Protein AF-A0A257NH77-F1 (afdb_monomer_lite)

Foldseek 3Di:
DDWDADPVPRDIDDDDDQPPDCPPCPRCVVVVVVVCVVCVVVDDPDDDDDDDDDDDPVLLVVCVVVVVVSVVVVVVVVVVVCQVQCCDPVHNVDGDDDDDDDDDDPPPPPD

Radius of gyration: 23.88 Å; chains: 1; bounding box: 48×30×67 Å

Structure (mmCIF, N/CA/C/O backbone):
data_AF-A0A257NH77-F1
#
_entry.id   AF-A0A257NH77-F1
#
loop_
_atom_site.group_PDB
_atom_site.id
_atom_site.type_symbol
_atom_site.label_atom_id
_atom_site.label_alt_id
_atom_site.label_comp_id
_atom_site.label_asym_id
_atom_site.label_entity_id
_atom_site.label_seq_id
_atom_site.pdbx_PDB_ins_code
_atom_site.Cartn_x
_atom_site.Cartn_y
_atom_site.Cartn_z
_atom_site.occupancy
_atom_site.B_iso_or_equiv
_atom_site.auth_seq_id
_atom_site.auth_comp_id
_atom_site.auth_asym_id
_atom_site.auth_atom_id
_atom_site.pdbx_PDB_model_num
ATOM 1 N N . GLY A 1 1 ? 28.601 1.741 -26.968 1.00 80.25 1 GLY A N 1
ATOM 2 C CA . GLY A 1 1 ? 27.685 1.918 -28.104 1.00 80.25 1 GLY A CA 1
ATOM 3 C C . GLY A 1 1 ? 28.322 1.284 -29.313 1.00 80.25 1 GLY A C 1
ATOM 4 O O . GLY A 1 1 ? 29.478 0.891 -29.224 1.00 80.25 1 GLY A O 1
ATOM 5 N N . HIS A 1 2 ? 27.589 1.183 -30.404 1.00 88.00 2 HIS A N 1
ATOM 6 C CA . HIS A 1 2 ? 28.061 0.749 -31.707 1.00 88.00 2 HIS A CA 1
ATOM 7 C C . HIS A 1 2 ? 27.474 1.686 -32.764 1.00 88.00 2 HIS A C 1
ATOM 9 O O . HIS A 1 2 ? 26.418 2.282 -32.548 1.00 88.00 2 HIS A O 1
ATOM 15 N N . VAL A 1 3 ? 28.187 1.843 -33.872 1.00 91.69 3 VAL A N 1
ATOM 16 C CA . VAL A 1 3 ? 27.694 2.554 -35.052 1.00 91.69 3 VAL A CA 1
ATOM 17 C C . VAL A 1 3 ? 27.298 1.486 -36.061 1.00 91.69 3 VAL A C 1
ATOM 19 O O . VAL A 1 3 ? 28.092 0.590 -36.349 1.00 91.69 3 VAL A O 1
ATOM 22 N N . LEU A 1 4 ? 26.053 1.535 -36.518 1.00 90.38 4 LEU A N 1
ATOM 23 C CA . LEU A 1 4 ? 25.541 0.710 -37.601 1.00 90.38 4 LEU A CA 1
ATOM 24 C C . LEU A 1 4 ? 25.673 1.523 -38.886 1.00 90.38 4 LEU A C 1
ATOM 26 O O . LEU A 1 4 ? 25.149 2.628 -38.946 1.00 90.38 4 LEU A O 1
ATOM 30 N N . HIS A 1 5 ? 26.360 0.982 -39.887 1.00 94.12 5 HIS A N 1
ATOM 31 C CA . HIS A 1 5 ? 26.504 1.612 -41.198 1.00 94.12 5 HIS A CA 1
ATOM 32 C C . HIS A 1 5 ? 25.743 0.795 -42.244 1.00 94.12 5 HIS A C 1
ATOM 34 O O . HIS A 1 5 ? 25.946 -0.420 -42.344 1.00 94.12 5 HIS A O 1
ATOM 40 N N . CYS A 1 6 ? 24.881 1.442 -43.028 1.00 93.38 6 CYS A N 1
ATOM 41 C CA . CYS A 1 6 ? 24.200 0.809 -44.152 1.00 93.38 6 CYS A CA 1
ATOM 42 C C . CYS A 1 6 ? 24.984 1.038 -45.457 1.00 93.38 6 CYS A C 1
ATOM 44 O O . CYS A 1 6 ? 24.973 2.156 -45.971 1.00 93.38 6 CYS A O 1
ATOM 46 N N . PRO A 1 7 ? 25.576 -0.000 -46.075 1.00 93.06 7 PRO A N 1
ATOM 47 C CA . PRO A 1 7 ? 26.378 0.169 -47.289 1.00 93.06 7 PRO A CA 1
ATOM 48 C C . PRO A 1 7 ? 25.547 0.487 -48.544 1.00 93.06 7 PRO A C 1
ATOM 50 O O . PRO A 1 7 ? 26.109 0.847 -49.570 1.00 93.06 7 PRO A O 1
ATOM 53 N N . ALA A 1 8 ? 24.218 0.331 -48.496 1.00 94.94 8 ALA A N 1
ATOM 54 C CA . ALA A 1 8 ? 23.335 0.578 -49.638 1.00 94.94 8 ALA A CA 1
ATOM 55 C C . ALA A 1 8 ? 22.840 2.033 -49.732 1.00 94.94 8 ALA A C 1
ATOM 57 O O . ALA A 1 8 ? 22.483 2.482 -50.817 1.00 94.94 8 ALA A O 1
ATOM 58 N N . CYS A 1 9 ? 22.779 2.755 -48.609 1.00 95.31 9 CYS A N 1
ATOM 59 C CA . CYS A 1 9 ? 22.302 4.143 -48.563 1.00 95.31 9 CYS A CA 1
ATOM 60 C C . CYS A 1 9 ? 23.209 5.088 -47.761 1.00 95.31 9 CYS A C 1
ATOM 62 O O . CYS A 1 9 ? 22.816 6.224 -47.512 1.00 95.31 9 CYS A O 1
ATOM 64 N N . GLU A 1 10 ? 24.385 4.615 -47.338 1.00 94.44 10 GLU A N 1
ATOM 65 C CA . GLU A 1 10 ? 25.402 5.356 -46.573 1.00 94.44 10 GLU A CA 1
ATOM 66 C C . GLU A 1 10 ? 24.905 5.947 -45.241 1.00 94.44 10 GLU A C 1
ATOM 68 O O . GLU A 1 10 ? 25.517 6.845 -44.668 1.00 94.44 10 GLU A O 1
ATOM 73 N N . HIS A 1 11 ? 23.788 5.441 -44.717 1.00 94.69 11 HIS A N 1
ATOM 74 C CA . HIS A 1 11 ? 23.228 5.911 -43.456 1.00 94.69 11 HIS A CA 1
ATOM 75 C C . HIS A 1 11 ? 23.972 5.320 -42.252 1.00 94.69 11 HIS A C 1
ATOM 77 O O . HIS A 1 11 ? 24.102 4.097 -42.149 1.00 94.69 11 HIS A O 1
ATOM 83 N N . ASP A 1 12 ? 24.366 6.188 -41.316 1.00 94.81 12 ASP A N 1
ATOM 84 C CA . ASP A 1 12 ? 24.953 5.820 -40.027 1.00 94.81 12 ASP A CA 1
ATOM 85 C C . ASP A 1 12 ? 23.944 5.986 -38.881 1.00 94.81 12 ASP A C 1
ATOM 87 O O . ASP A 1 12 ? 23.423 7.078 -38.640 1.00 94.81 12 ASP A O 1
ATOM 91 N N . GLU A 1 13 ? 23.725 4.920 -38.110 1.00 90.56 13 GLU A N 1
ATOM 92 C CA . GLU A 1 13 ? 22.905 4.933 -36.898 1.00 90.56 13 GLU A CA 1
ATOM 93 C C . GLU A 1 13 ? 23.762 4.655 -35.653 1.00 90.56 13 GLU A C 1
ATOM 95 O O . GLU A 1 13 ? 24.452 3.639 -35.544 1.00 90.56 13 GLU A O 1
ATOM 100 N N . VAL A 1 14 ? 23.693 5.544 -34.657 1.00 87.94 14 VAL A N 1
ATOM 101 C CA . VAL A 1 14 ? 24.412 5.375 -33.385 1.00 87.94 14 VAL A CA 1
ATOM 102 C C . VAL A 1 14 ? 23.535 4.652 -32.360 1.00 87.94 14 VAL A C 1
ATOM 104 O O . VAL A 1 14 ? 22.640 5.227 -31.730 1.00 87.94 14 VAL A O 1
ATOM 107 N N . ALA A 1 15 ? 23.855 3.389 -32.096 1.00 80.50 15 ALA A N 1
ATOM 108 C CA . ALA A 1 15 ? 23.195 2.576 -31.088 1.00 80.50 15 ALA A CA 1
ATOM 109 C C . ALA A 1 15 ? 23.990 2.569 -29.770 1.00 80.50 15 ALA A C 1
ATOM 111 O O . ALA A 1 15 ? 25.170 2.238 -29.686 1.00 80.50 15 ALA A O 1
ATOM 112 N N . TYR A 1 16 ? 23.338 2.930 -28.669 1.00 80.06 16 TYR A N 1
ATOM 113 C CA . TYR A 1 16 ? 23.978 2.988 -27.349 1.00 80.06 16 TYR A CA 1
ATOM 114 C C . TYR A 1 16 ? 23.756 1.671 -26.598 1.00 80.06 16 TYR A C 1
ATOM 116 O O . TYR A 1 16 ? 22.692 1.069 -26.714 1.00 80.06 16 TYR A O 1
ATOM 124 N N . ASN A 1 17 ? 24.737 1.237 -25.801 1.00 82.50 17 ASN A N 1
ATOM 125 C CA . ASN A 1 17 ? 24.612 0.006 -25.011 1.00 82.50 17 ASN A CA 1
ATOM 126 C C . ASN A 1 17 ? 23.534 0.185 -23.931 1.00 82.50 17 ASN A C 1
ATOM 128 O O . ASN A 1 17 ? 23.408 1.267 -23.352 1.00 82.50 17 ASN A O 1
ATOM 132 N N . SER A 1 18 ? 22.787 -0.877 -23.619 1.00 80.38 18 SER A N 1
ATOM 133 C CA . SER A 1 18 ? 21.782 -0.838 -22.552 1.00 80.38 18 SER A CA 1
ATOM 134 C C . SER A 1 18 ? 22.431 -0.510 -21.201 1.00 80.38 18 SER A C 1
ATOM 136 O O . SER A 1 18 ? 23.349 -1.213 -20.779 1.00 80.38 18 SER A O 1
ATOM 138 N N . CYS A 1 19 ? 21.933 0.500 -20.484 1.00 83.50 19 CYS A N 1
ATOM 139 C CA . CYS A 1 19 ? 22.517 0.932 -19.207 1.00 83.50 19 CYS A CA 1
ATOM 140 C C . CYS A 1 19 ? 21.927 0.235 -17.967 1.00 83.50 19 CYS A C 1
ATOM 142 O O . CYS A 1 19 ? 22.353 0.523 -16.853 1.00 83.50 19 CYS A O 1
ATOM 144 N N . ARG A 1 20 ? 20.916 -0.636 -18.136 1.00 75.31 20 ARG A N 1
ATOM 145 C CA . ARG A 1 20 ? 20.157 -1.322 -17.059 1.00 75.31 20 ARG A CA 1
ATOM 146 C C . ARG A 1 20 ? 19.587 -0.401 -15.965 1.00 75.31 20 ARG A C 1
ATOM 148 O O . ARG A 1 20 ? 19.103 -0.879 -14.945 1.00 75.31 20 ARG A O 1
ATOM 155 N N . ASN A 1 21 ? 19.593 0.912 -16.179 1.00 80.44 21 ASN A N 1
ATOM 156 C CA . ASN A 1 21 ? 18.992 1.873 -15.270 1.00 80.44 21 ASN A CA 1
ATOM 157 C C . ASN A 1 21 ? 17.484 1.953 -15.544 1.00 80.44 21 ASN A C 1
ATOM 159 O O . ASN A 1 21 ? 17.070 2.294 -16.653 1.00 80.44 21 ASN A O 1
ATOM 163 N N . ARG A 1 22 ? 16.670 1.664 -14.521 1.00 76.88 22 ARG A N 1
ATOM 164 C CA . ARG A 1 22 ? 15.199 1.704 -14.595 1.00 76.88 22 ARG A CA 1
ATOM 165 C C . ARG A 1 22 ? 14.636 3.086 -14.933 1.00 76.88 22 ARG A C 1
ATOM 167 O O . ARG A 1 22 ? 13.547 3.172 -15.477 1.00 76.88 22 ARG A O 1
ATOM 174 N N . HIS A 1 23 ? 15.382 4.149 -14.637 1.00 79.56 23 HIS A N 1
ATOM 175 C CA . HIS A 1 23 ? 14.982 5.524 -14.942 1.00 79.56 23 HIS A CA 1
ATOM 176 C C . HIS A 1 23 ? 15.504 5.999 -16.302 1.00 79.56 23 HIS A C 1
ATOM 178 O O . HIS A 1 23 ? 15.316 7.158 -16.654 1.00 79.56 23 HIS A O 1
ATOM 184 N N . CYS A 1 24 ? 16.206 5.151 -17.063 1.00 83.38 24 CYS A N 1
ATOM 185 C CA . CYS A 1 24 ? 16.721 5.562 -18.360 1.00 83.38 24 CYS A CA 1
ATOM 186 C C . CYS A 1 24 ? 15.562 5.750 -19.352 1.00 83.38 24 CYS A C 1
ATOM 188 O O . CYS A 1 24 ? 14.911 4.759 -19.709 1.00 83.38 24 CYS A O 1
ATOM 190 N N . PRO A 1 25 ? 15.366 6.969 -19.889 1.00 77.62 25 PRO A N 1
ATOM 191 C CA . PRO A 1 25 ? 14.285 7.262 -20.827 1.00 77.62 25 PRO A CA 1
ATOM 192 C C . PRO A 1 25 ? 14.480 6.592 -22.199 1.00 77.62 25 PRO A C 1
ATOM 194 O O . PRO A 1 25 ? 13.610 6.676 -23.054 1.00 77.62 25 PRO A O 1
ATOM 197 N N . LYS A 1 26 ? 15.614 5.915 -22.426 1.00 77.69 26 LYS A N 1
ATOM 198 C CA . LYS A 1 26 ? 15.906 5.175 -23.659 1.00 77.69 26 LYS A CA 1
ATOM 199 C C . LYS A 1 26 ? 15.726 3.664 -23.500 1.00 77.69 26 LYS A C 1
ATOM 201 O O . LYS A 1 26 ? 15.024 3.040 -24.284 1.00 77.69 26 LYS A O 1
ATOM 206 N N . CYS A 1 27 ? 16.373 3.066 -22.495 1.00 82.44 27 CYS A N 1
ATOM 207 C CA . CYS A 1 27 ? 16.484 1.605 -22.403 1.00 82.44 27 CYS A CA 1
ATOM 208 C C . CYS A 1 27 ? 15.199 0.919 -21.925 1.00 82.44 27 CYS A C 1
ATOM 210 O O . CYS A 1 27 ? 14.940 -0.208 -22.327 1.00 82.44 27 CYS A O 1
ATOM 212 N N . GLN A 1 28 ? 14.426 1.565 -21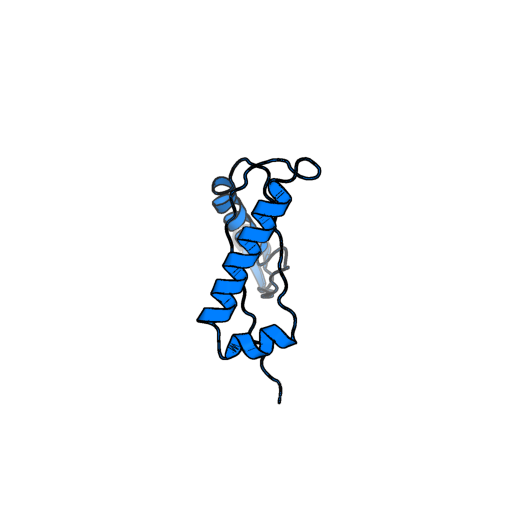.047 1.00 81.19 28 GLN A N 1
ATOM 213 C CA . GLN A 1 28 ? 13.235 0.960 -20.435 1.00 81.19 28 GLN A CA 1
ATOM 214 C C . GLN A 1 28 ? 11.954 1.759 -20.679 1.00 81.19 28 GLN A C 1
ATOM 216 O O . GLN A 1 28 ? 10.870 1.272 -20.378 1.00 81.19 28 GLN A O 1
ATOM 221 N N . ALA A 1 29 ? 12.040 2.954 -21.269 1.00 84.44 29 ALA A N 1
ATOM 222 C CA . ALA A 1 29 ? 10.866 3.801 -21.461 1.00 84.44 29 ALA A CA 1
ATOM 223 C C . ALA A 1 29 ? 9.825 3.191 -22.400 1.00 84.44 29 ALA A C 1
ATOM 225 O O . ALA A 1 29 ? 8.638 3.261 -22.107 1.00 84.44 29 ALA A O 1
ATOM 226 N N . SER A 1 30 ? 10.243 2.559 -23.504 1.00 85.69 30 SER A N 1
ATOM 227 C CA . SER A 1 30 ? 9.285 1.948 -24.434 1.00 85.69 30 SER A CA 1
ATOM 228 C C . SER A 1 30 ? 8.574 0.746 -23.808 1.00 85.69 30 SER A C 1
ATOM 230 O O . SER A 1 30 ? 7.373 0.580 -23.995 1.00 85.69 30 SER A O 1
ATOM 232 N N . ALA A 1 31 ? 9.288 -0.061 -23.016 1.00 85.81 31 ALA A N 1
ATOM 233 C CA . ALA A 1 31 ? 8.704 -1.164 -22.260 1.00 85.81 31 ALA A CA 1
ATOM 234 C C . ALA A 1 31 ? 7.749 -0.659 -21.167 1.00 85.81 31 ALA A C 1
ATOM 236 O O . ALA A 1 31 ? 6.635 -1.165 -21.060 1.00 85.81 31 ALA A O 1
ATOM 237 N N . ALA A 1 32 ? 8.146 0.375 -20.419 1.00 87.00 32 ALA A N 1
ATOM 238 C CA . ALA A 1 32 ? 7.303 1.015 -19.413 1.00 87.00 32 ALA A CA 1
ATOM 239 C C . ALA A 1 32 ? 6.035 1.625 -20.029 1.00 87.00 32 ALA A C 1
ATOM 241 O O . ALA A 1 32 ? 4.950 1.441 -19.489 1.00 87.00 32 ALA A O 1
ATOM 242 N N . LYS A 1 33 ? 6.153 2.286 -21.188 1.00 88.50 33 LYS A N 1
ATOM 243 C CA . LYS A 1 33 ? 5.016 2.864 -21.913 1.00 88.50 33 LYS A CA 1
ATOM 244 C C . LYS A 1 33 ? 4.039 1.789 -22.389 1.00 88.50 33 LYS A C 1
ATOM 246 O O . LYS A 1 33 ? 2.857 1.898 -22.093 1.00 88.50 33 LYS A O 1
ATOM 251 N N . ARG A 1 34 ? 4.530 0.717 -23.027 1.00 90.25 34 ARG A N 1
ATOM 252 C CA . ARG A 1 34 ? 3.680 -0.421 -23.434 1.00 90.25 34 ARG A CA 1
ATOM 253 C C . ARG A 1 34 ? 2.975 -1.065 -22.242 1.00 90.25 34 ARG A C 1
ATOM 255 O O . ARG A 1 34 ? 1.813 -1.442 -22.344 1.00 90.25 34 ARG A O 1
ATOM 262 N N . TRP A 1 35 ? 3.675 -1.201 -21.115 1.00 89.69 35 TRP A N 1
ATOM 263 C CA . TRP A 1 35 ? 3.077 -1.727 -19.892 1.00 89.69 35 TRP A CA 1
ATOM 264 C C . TRP A 1 35 ? 1.977 -0.803 -19.361 1.00 89.69 35 TRP A C 1
ATOM 266 O O . TRP A 1 35 ? 0.897 -1.289 -19.042 1.00 89.69 35 TRP A O 1
ATOM 276 N N . LEU A 1 36 ? 2.222 0.511 -19.318 1.00 90.00 36 LEU A N 1
ATOM 277 C CA . LEU A 1 36 ? 1.236 1.496 -18.875 1.00 90.00 36 LEU A CA 1
ATOM 278 C C . LEU A 1 36 ? -0.014 1.471 -19.761 1.00 90.00 36 LEU A C 1
ATOM 280 O O . LEU A 1 36 ? -1.112 1.344 -19.234 1.00 90.00 36 LEU A O 1
ATOM 284 N N . GLU A 1 37 ? 0.151 1.522 -21.085 1.00 91.94 37 GLU A N 1
ATOM 285 C CA . GLU A 1 37 ? -0.957 1.469 -22.052 1.00 91.94 37 GLU A CA 1
ATOM 286 C C . GLU A 1 37 ? -1.802 0.200 -21.871 1.00 91.94 37 GLU A C 1
ATOM 288 O O . GLU A 1 37 ? -3.027 0.271 -21.813 1.00 91.94 37 GLU A O 1
ATOM 293 N N . ALA A 1 38 ? -1.155 -0.957 -21.694 1.00 91.12 38 ALA A N 1
ATOM 294 C CA . ALA A 1 38 ? -1.851 -2.225 -21.494 1.00 91.12 38 ALA A CA 1
ATOM 295 C C . ALA A 1 38 ? -2.623 -2.300 -20.166 1.00 91.12 38 ALA A C 1
ATOM 297 O O . ALA A 1 38 ? -3.577 -3.067 -20.076 1.00 91.12 38 ALA A O 1
ATOM 298 N N . ARG A 1 39 ? -2.199 -1.557 -19.136 1.00 89.88 39 ARG A N 1
ATOM 299 C CA . ARG A 1 39 ? -2.828 -1.537 -17.802 1.00 89.88 39 ARG A CA 1
ATOM 300 C C . ARG A 1 39 ? -3.803 -0.379 -17.619 1.00 89.88 39 ARG A C 1
ATOM 302 O O . ARG A 1 39 ? -4.597 -0.409 -16.688 1.00 89.88 39 ARG A O 1
ATOM 309 N N . GLN A 1 40 ? -3.771 0.627 -18.489 1.00 86.62 40 GLN A N 1
ATOM 310 C CA . GLN A 1 40 ? -4.638 1.798 -18.384 1.00 86.62 40 GLN A CA 1
ATOM 311 C C . GLN A 1 40 ? -6.120 1.426 -18.511 1.00 86.62 40 GLN A C 1
ATOM 313 O O . GLN A 1 40 ? -6.952 2.027 -17.84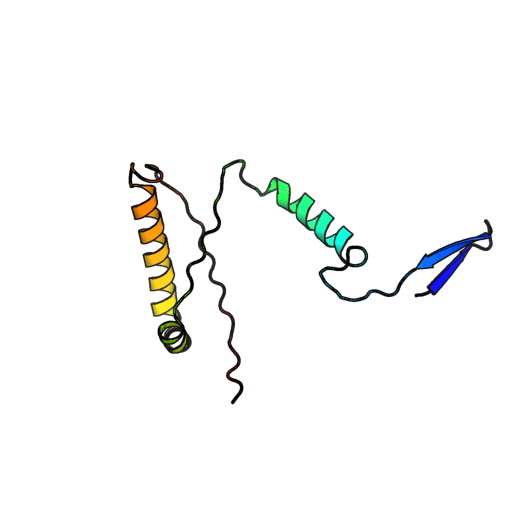1 1.00 86.62 40 GLN A O 1
ATOM 318 N N . ALA A 1 41 ? -6.436 0.399 -19.307 1.00 83.56 41 ALA A N 1
ATOM 319 C CA . ALA A 1 41 ? -7.788 -0.147 -19.425 1.00 83.56 41 ALA A CA 1
ATOM 320 C C . ALA A 1 41 ? -8.267 -0.894 -18.165 1.00 83.56 41 ALA A C 1
ATOM 322 O O . ALA A 1 41 ? -9.470 -1.050 -17.980 1.00 83.56 41 ALA A O 1
ATOM 323 N N . ASP A 1 42 ? -7.348 -1.327 -17.295 1.00 84.62 42 ASP A N 1
ATOM 324 C CA . ASP A 1 42 ? -7.678 -2.015 -16.040 1.00 84.62 42 ASP A CA 1
ATOM 325 C C . ASP A 1 42 ? -7.980 -1.021 -14.901 1.00 84.62 42 ASP A C 1
ATOM 327 O O . ASP A 1 42 ? -8.375 -1.423 -13.805 1.00 84.62 42 ASP A O 1
ATOM 331 N N . LEU A 1 43 ? -7.781 0.284 -15.133 1.00 82.25 43 LEU A N 1
ATOM 332 C CA . LEU A 1 43 ? -8.099 1.323 -14.160 1.00 82.25 43 LEU A CA 1
ATOM 333 C C . LEU A 1 43 ? -9.609 1.560 -14.130 1.00 82.25 43 LEU A C 1
ATOM 335 O O . LEU A 1 43 ? -10.234 1.870 -15.143 1.00 82.25 43 LEU A O 1
ATOM 339 N N . LEU A 1 44 ? -10.195 1.455 -12.939 1.00 82.31 44 LEU A N 1
ATOM 340 C CA . LEU A 1 44 ? -11.594 1.808 -12.732 1.00 82.31 44 LEU A CA 1
ATOM 341 C C . LEU A 1 44 ? -11.781 3.321 -12.953 1.00 82.31 44 LEU A C 1
ATOM 343 O O . LEU A 1 44 ? -10.953 4.098 -12.472 1.00 82.31 44 LEU A O 1
ATOM 347 N N . PRO A 1 45 ? -12.862 3.765 -13.627 1.00 84.06 45 PRO A N 1
ATOM 348 C CA . PRO A 1 45 ? -13.142 5.180 -13.881 1.00 84.06 45 PRO A CA 1
ATOM 349 C C . PRO A 1 45 ? -13.715 5.866 -12.629 1.00 84.06 45 PRO A C 1
ATOM 351 O O . PRO A 1 45 ? -14.775 6.487 -12.665 1.00 84.06 45 PRO A O 1
ATOM 354 N N . VAL A 1 46 ? -13.036 5.700 -11.498 1.00 83.62 46 VAL A N 1
ATOM 355 C CA . VAL A 1 46 ? -13.401 6.254 -10.195 1.00 83.62 46 VAL A CA 1
ATOM 356 C C . VAL A 1 46 ? -12.172 6.890 -9.567 1.00 83.62 46 VAL A C 1
ATOM 358 O O . VAL A 1 46 ? -11.042 6.457 -9.804 1.00 83.62 46 VAL A O 1
ATOM 361 N N . GLU A 1 47 ? -12.385 7.907 -8.739 1.00 82.50 47 GLU A N 1
ATOM 362 C CA . GLU A 1 47 ? -11.312 8.434 -7.904 1.00 82.50 47 GLU A CA 1
ATOM 363 C C . GLU A 1 47 ? -10.873 7.351 -6.916 1.00 82.50 47 GLU A C 1
ATOM 365 O O . GLU A 1 47 ? -11.686 6.781 -6.186 1.00 82.50 47 GLU A O 1
ATOM 370 N N . TYR A 1 48 ? -9.578 7.041 -6.906 1.00 86.88 48 TYR A N 1
ATOM 371 C CA . TYR A 1 48 ? -8.994 6.106 -5.957 1.00 86.88 48 TYR A CA 1
ATOM 372 C C . TYR A 1 48 ? -7.817 6.762 -5.245 1.00 86.88 48 TYR A C 1
ATOM 374 O O . TYR A 1 48 ? -7.035 7.511 -5.830 1.00 86.88 48 TYR A O 1
ATOM 382 N N . TYR A 1 49 ? -7.676 6.440 -3.964 1.00 88.69 49 TYR A N 1
ATOM 383 C CA . TYR A 1 49 ? -6.604 6.941 -3.119 1.00 88.69 49 TYR A CA 1
ATOM 384 C C . TYR A 1 49 ? -5.734 5.778 -2.662 1.00 88.69 49 TYR A C 1
ATOM 386 O O . TYR A 1 49 ? -6.237 4.720 -2.284 1.00 88.69 49 TYR A O 1
ATOM 394 N N . HIS A 1 50 ? -4.418 5.977 -2.677 1.00 91.44 50 HIS A N 1
ATOM 395 C CA . HIS A 1 50 ? -3.476 5.012 -2.127 1.00 91.44 50 HIS A CA 1
ATOM 396 C C . HIS A 1 50 ? -3.050 5.454 -0.727 1.00 91.44 50 HIS A C 1
ATOM 398 O O . HIS A 1 50 ? -2.335 6.443 -0.567 1.00 91.44 50 HIS A O 1
ATOM 404 N N . VAL A 1 51 ? -3.503 4.715 0.283 1.00 93.75 51 VAL A N 1
ATOM 405 C CA . VAL A 1 51 ? -3.187 4.969 1.692 1.00 93.75 51 VAL A CA 1
ATOM 406 C C . VAL A 1 51 ? -2.161 3.948 2.166 1.00 93.75 51 VAL A C 1
ATOM 408 O O . VAL A 1 51 ? -2.342 2.747 1.979 1.00 93.75 51 VAL A O 1
ATOM 411 N N . VAL A 1 52 ? -1.084 4.424 2.795 1.00 95.12 52 VAL A N 1
ATOM 412 C CA . VAL A 1 52 ? 0.010 3.572 3.274 1.00 95.12 52 VAL A CA 1
ATOM 413 C C . VAL A 1 52 ? 0.017 3.539 4.798 1.00 95.12 52 VAL A C 1
ATOM 415 O O . VAL A 1 52 ? 0.310 4.540 5.450 1.00 95.12 52 VAL A O 1
ATOM 418 N N . PHE A 1 53 ? -0.240 2.361 5.366 1.00 93.88 53 PHE A N 1
ATOM 419 C CA . PHE A 1 53 ? -0.050 2.096 6.790 1.00 93.88 53 PHE A CA 1
ATOM 420 C C . PHE A 1 53 ? 1.351 1.531 7.023 1.00 93.88 53 PHE A C 1
ATOM 422 O O . PHE A 1 53 ? 1.687 0.448 6.544 1.00 93.88 53 PHE A O 1
ATOM 429 N N . THR A 1 54 ? 2.177 2.266 7.769 1.00 91.50 54 THR A N 1
ATOM 430 C CA . THR A 1 54 ? 3.525 1.810 8.129 1.00 91.5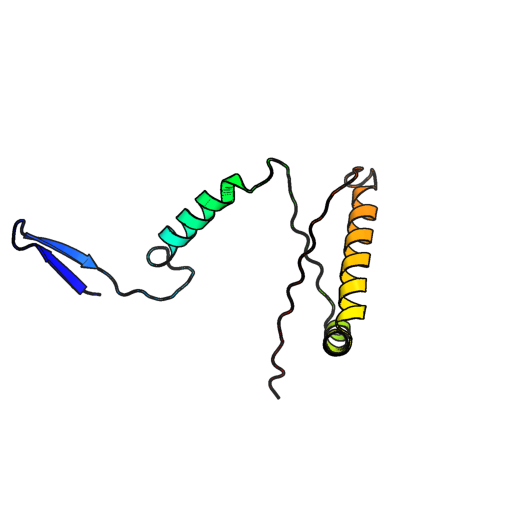0 54 THR A CA 1
ATOM 431 C C . THR A 1 54 ? 3.502 1.185 9.512 1.00 91.50 54 THR A C 1
ATOM 433 O O . THR A 1 54 ? 3.166 1.845 10.493 1.00 91.50 54 THR A O 1
ATOM 436 N N . LEU A 1 55 ? 3.898 -0.084 9.600 1.00 90.44 55 LEU A N 1
ATOM 437 C CA . LEU A 1 55 ? 4.025 -0.767 10.880 1.00 90.44 55 LEU A CA 1
ATOM 438 C C . LEU A 1 55 ? 5.260 -0.237 11.637 1.00 90.44 55 LEU A C 1
ATOM 440 O O . LEU A 1 55 ? 6.366 -0.291 11.089 1.00 90.44 55 LEU A O 1
ATOM 444 N N . PRO A 1 56 ? 5.121 0.238 12.888 1.00 90.44 56 PRO A N 1
ATOM 445 C CA . PRO A 1 56 ? 6.256 0.686 13.689 1.00 90.44 56 PRO A CA 1
ATOM 446 C C . PRO A 1 56 ? 7.323 -0.402 13.854 1.00 90.44 56 PRO A C 1
ATOM 448 O O . PRO A 1 56 ? 7.007 -1.587 13.988 1.00 90.44 56 PRO A O 1
ATOM 451 N N . ALA A 1 57 ? 8.597 -0.000 13.912 1.00 89.56 57 ALA A N 1
ATOM 452 C CA . ALA A 1 57 ? 9.731 -0.928 13.976 1.00 89.56 57 ALA A CA 1
ATOM 453 C C . ALA A 1 57 ? 9.642 -1.986 15.103 1.00 89.56 57 ALA A C 1
ATOM 455 O O . ALA A 1 57 ? 9.916 -3.154 14.813 1.00 89.56 57 ALA A O 1
ATOM 456 N N . PRO A 1 58 ? 9.205 -1.661 16.341 1.00 89.88 58 PRO A N 1
ATOM 457 C CA . PRO A 1 58 ? 9.056 -2.666 17.398 1.00 89.88 58 PRO A CA 1
ATOM 458 C C . PRO A 1 58 ? 8.039 -3.763 17.053 1.00 89.88 58 PRO A C 1
ATOM 460 O O . PRO A 1 58 ? 8.273 -4.938 17.328 1.00 89.88 58 PRO A O 1
ATOM 463 N N . ILE A 1 59 ? 6.936 -3.396 16.392 1.00 89.75 59 ILE A N 1
ATOM 464 C CA . ILE A 1 59 ? 5.888 -4.341 15.987 1.00 89.75 59 ILE A CA 1
ATOM 465 C C . ILE A 1 59 ? 6.343 -5.142 14.757 1.00 89.75 59 ILE A C 1
ATOM 467 O O . ILE A 1 59 ? 6.106 -6.344 14.652 1.00 89.75 59 ILE A O 1
ATOM 471 N N . SER A 1 60 ? 7.086 -4.512 13.845 1.00 88.06 60 SER A N 1
ATOM 472 C CA . SER A 1 60 ? 7.691 -5.199 12.698 1.00 88.06 60 SER A CA 1
ATOM 473 C C . SER A 1 60 ? 8.669 -6.305 13.126 1.00 88.06 60 SER A C 1
ATOM 475 O O . SER A 1 60 ? 8.683 -7.388 12.538 1.00 88.06 60 SER A O 1
ATOM 477 N N . ALA A 1 61 ? 9.427 -6.089 14.208 1.00 86.62 61 ALA A N 1
ATOM 478 C CA . ALA A 1 61 ? 10.347 -7.091 14.743 1.00 86.62 61 ALA A CA 1
ATOM 479 C C . ALA A 1 61 ? 9.630 -8.370 15.222 1.00 86.62 61 ALA A C 1
ATOM 481 O O . ALA A 1 61 ? 10.118 -9.471 14.961 1.00 86.62 61 ALA A O 1
ATOM 482 N N . ILE A 1 62 ? 8.461 -8.243 15.863 1.00 90.38 62 ILE A N 1
ATOM 483 C CA . ILE A 1 62 ? 7.651 -9.393 16.314 1.00 90.38 62 ILE A CA 1
ATOM 484 C C . ILE A 1 62 ? 6.808 -10.012 15.190 1.00 90.38 62 ILE A C 1
ATOM 486 O O . ILE A 1 62 ? 6.482 -11.201 15.243 1.00 90.38 62 ILE A O 1
ATOM 490 N N . ALA A 1 63 ? 6.496 -9.244 14.141 1.00 89.38 63 ALA A N 1
ATOM 491 C CA . ALA A 1 63 ? 5.770 -9.736 12.974 1.00 89.38 63 ALA A CA 1
ATOM 492 C C . ALA A 1 63 ? 6.533 -10.851 12.252 1.00 89.38 63 ALA A C 1
ATOM 494 O O . ALA A 1 63 ? 5.917 -11.745 11.682 1.00 89.38 63 ALA A O 1
ATOM 495 N N . TYR A 1 64 ? 7.870 -10.840 12.297 1.00 82.81 64 TYR A N 1
ATOM 496 C CA . TYR A 1 64 ? 8.681 -11.847 11.613 1.00 82.81 64 TYR A CA 1
ATOM 497 C C . TYR A 1 64 ? 8.449 -13.270 12.141 1.00 82.81 64 TYR A C 1
ATOM 499 O O . TYR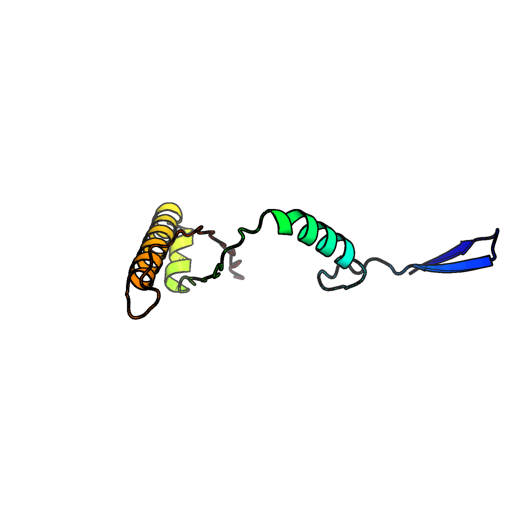 A 1 64 ? 8.460 -14.221 11.356 1.00 82.81 64 TYR A O 1
ATOM 507 N N . THR A 1 65 ? 8.223 -13.415 13.446 1.00 89.62 65 THR A N 1
ATOM 508 C CA . THR A 1 65 ? 7.962 -14.708 14.092 1.00 89.62 65 THR A CA 1
ATOM 509 C C . THR A 1 65 ? 6.471 -15.034 14.169 1.00 89.62 65 THR A C 1
ATOM 511 O O . THR A 1 65 ? 6.118 -16.207 14.173 1.00 89.62 65 THR A O 1
ATOM 514 N N . ASN A 1 66 ? 5.594 -14.024 14.137 1.00 92.88 66 ASN A N 1
ATOM 515 C CA . ASN A 1 66 ? 4.142 -14.173 14.309 1.00 92.88 66 ASN A CA 1
ATOM 516 C C . ASN A 1 66 ? 3.339 -13.705 13.082 1.00 92.88 66 ASN A C 1
ATOM 518 O O . ASN A 1 66 ? 2.280 -13.091 13.218 1.00 92.88 66 ASN A O 1
ATOM 522 N N . LYS A 1 67 ? 3.848 -13.971 11.872 1.00 91.25 67 LYS A N 1
ATOM 523 C CA . LYS A 1 67 ? 3.344 -13.392 10.611 1.00 91.25 67 LYS A CA 1
ATOM 524 C C . LYS A 1 67 ? 1.838 -13.522 10.430 1.00 91.25 67 LYS A C 1
ATOM 526 O O . LYS A 1 67 ? 1.191 -12.529 10.132 1.00 91.25 67 LYS A O 1
ATOM 531 N N . ALA A 1 68 ? 1.293 -14.725 10.614 1.00 93.12 68 ALA A N 1
ATOM 532 C CA . ALA A 1 68 ? -0.128 -14.978 10.391 1.00 93.12 68 ALA A CA 1
ATOM 533 C C . ALA A 1 68 ? -1.002 -14.081 11.279 1.00 93.12 68 ALA A C 1
ATOM 535 O O . ALA A 1 68 ? -1.867 -13.374 10.778 1.00 93.12 68 ALA A O 1
ATOM 536 N N . VAL A 1 69 ? -0.713 -14.043 12.581 1.00 94.88 69 VAL A N 1
ATOM 537 C CA . VAL A 1 69 ? -1.477 -13.244 13.546 1.00 94.88 69 VAL A CA 1
ATOM 538 C C . VAL A 1 69 ? -1.327 -11.752 13.256 1.00 94.88 69 VAL A C 1
ATOM 540 O O . VAL A 1 69 ? -2.319 -11.046 13.114 1.00 94.88 69 VAL A O 1
ATOM 543 N N . ILE A 1 70 ? -0.089 -11.267 13.126 1.00 93.38 70 ILE A N 1
ATOM 544 C CA . ILE A 1 70 ? 0.169 -9.830 12.983 1.00 93.38 70 ILE A CA 1
ATOM 545 C C . ILE A 1 70 ? -0.343 -9.289 11.648 1.00 93.38 70 ILE A C 1
ATOM 547 O O . ILE A 1 70 ? -0.892 -8.192 11.613 1.00 93.38 70 ILE A O 1
ATOM 551 N N . TYR A 1 71 ? -0.179 -10.025 10.549 1.00 92.38 71 TYR A N 1
ATOM 552 C CA . TYR A 1 71 ? -0.641 -9.555 9.245 1.00 92.38 71 TYR A CA 1
ATOM 553 C C . TYR A 1 71 ? -2.161 -9.609 9.126 1.00 92.38 71 TYR A C 1
ATOM 555 O O . TYR A 1 71 ? -2.728 -8.668 8.580 1.00 92.38 71 TYR A O 1
ATOM 563 N N . ASN A 1 72 ? -2.823 -10.624 9.693 1.00 94.75 72 ASN A N 1
ATOM 564 C CA . ASN A 1 72 ? -4.286 -10.650 9.749 1.00 94.75 72 ASN A CA 1
ATOM 565 C C . ASN A 1 72 ? -4.824 -9.448 10.535 1.00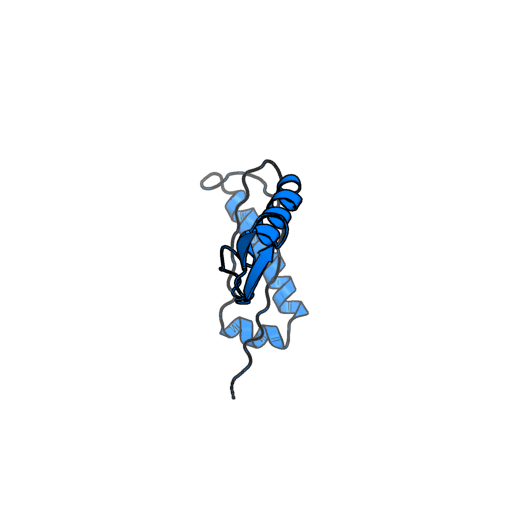 94.75 72 ASN A C 1
ATOM 567 O O . ASN A 1 72 ? -5.632 -8.693 10.001 1.00 94.75 72 ASN A O 1
ATOM 571 N N . LEU A 1 73 ? -4.287 -9.196 11.736 1.00 95.19 73 LEU A N 1
ATOM 572 C CA . LEU A 1 73 ? -4.661 -8.025 12.536 1.00 95.19 73 LEU A CA 1
ATOM 573 C C . LEU A 1 73 ? -4.403 -6.713 11.791 1.00 95.19 73 LEU A C 1
ATOM 575 O O . LEU A 1 73 ? -5.237 -5.815 11.814 1.00 95.19 73 LEU A O 1
ATOM 579 N N . LEU A 1 74 ? -3.265 -6.592 11.104 1.00 94.81 74 LEU A N 1
ATOM 580 C CA . LEU A 1 74 ? -2.949 -5.399 10.322 1.00 94.81 74 LEU A CA 1
ATOM 581 C C . LEU A 1 74 ? -3.988 -5.151 9.219 1.00 94.81 74 LEU A C 1
ATOM 583 O O . LEU A 1 74 ? -4.419 -4.013 9.045 1.00 94.81 74 LEU A O 1
ATOM 587 N N . PHE A 1 75 ? -4.395 -6.193 8.489 1.00 95.62 75 PHE A N 1
ATOM 588 C CA . PHE A 1 75 ? -5.427 -6.076 7.458 1.00 95.62 75 PHE A CA 1
ATOM 589 C C . PHE A 1 75 ? -6.791 -5.707 8.046 1.00 95.62 75 PHE A C 1
ATOM 591 O O . PHE A 1 75 ? -7.445 -4.801 7.528 1.00 95.62 75 PHE A O 1
AT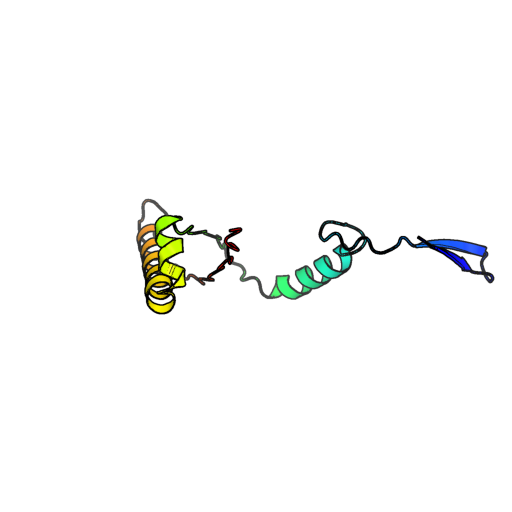OM 598 N N . GLU A 1 76 ? -7.203 -6.371 9.126 1.00 96.75 76 GLU A N 1
ATOM 599 C CA . GLU A 1 76 ? -8.476 -6.111 9.805 1.00 96.75 76 GLU A CA 1
ATOM 600 C C . GLU A 1 76 ? -8.547 -4.671 10.322 1.00 96.75 76 GLU A C 1
ATOM 602 O O . GLU A 1 76 ? -9.475 -3.937 9.975 1.00 96.75 76 GLU A O 1
ATOM 607 N N . ILE A 1 77 ? -7.522 -4.233 11.059 1.00 96.69 77 ILE A N 1
ATOM 608 C CA . ILE A 1 77 ? -7.456 -2.892 11.651 1.00 96.69 77 ILE A CA 1
ATOM 609 C C . ILE A 1 77 ? -7.375 -1.819 10.564 1.00 96.69 77 ILE A C 1
ATOM 611 O O . ILE A 1 77 ? -8.040 -0.789 10.676 1.00 96.69 77 ILE A O 1
ATOM 615 N N . ALA A 1 78 ? -6.602 -2.032 9.492 1.00 96.94 78 ALA A N 1
ATOM 616 C CA . ALA A 1 78 ? -6.542 -1.078 8.385 1.00 96.94 78 ALA A CA 1
ATOM 617 C C . ALA A 1 78 ? -7.907 -0.938 7.689 1.00 96.94 78 ALA A C 1
ATOM 619 O O . ALA A 1 78 ? -8.359 0.180 7.438 1.00 96.94 78 ALA A O 1
ATOM 620 N N . ALA A 1 79 ? -8.594 -2.053 7.422 1.00 96.88 79 ALA A N 1
ATOM 621 C CA . ALA A 1 79 ? -9.920 -2.041 6.808 1.00 96.88 79 ALA A CA 1
ATOM 622 C C . ALA A 1 79 ? -10.983 -1.408 7.721 1.00 96.88 79 ALA A C 1
ATOM 624 O O . ALA A 1 79 ? -11.860 -0.688 7.245 1.00 96.88 79 ALA A O 1
ATOM 625 N N . GLU A 1 80 ? -10.939 -1.668 9.027 1.00 97.38 80 GLU A N 1
ATOM 626 C CA . GLU A 1 80 ? -11.797 -1.004 10.010 1.00 97.38 80 GLU A CA 1
ATOM 627 C C . GLU A 1 80 ? -11.529 0.502 10.060 1.00 97.38 80 GLU A C 1
ATOM 629 O O . GLU A 1 80 ? -12.456 1.282 9.870 1.00 97.38 80 GLU A O 1
ATOM 634 N N . THR A 1 81 ? -10.268 0.911 10.203 1.00 97.12 81 THR A N 1
ATOM 635 C CA . THR A 1 81 ? -9.869 2.327 10.259 1.00 97.12 81 THR A CA 1
ATOM 636 C C . THR A 1 81 ? -10.365 3.095 9.036 1.00 97.12 81 THR A C 1
ATOM 638 O O . THR A 1 81 ? -10.969 4.159 9.174 1.00 97.12 81 THR A O 1
ATOM 641 N N . LEU A 1 82 ? -10.156 2.542 7.836 1.00 96.69 82 LEU A N 1
ATOM 642 C CA . LEU A 1 82 ? -10.610 3.155 6.588 1.00 96.69 82 LEU A CA 1
ATOM 643 C C . LEU A 1 82 ? -12.137 3.290 6.541 1.00 96.69 82 LEU A C 1
ATOM 645 O O . LEU A 1 82 ? -12.633 4.359 6.194 1.00 96.69 82 LEU A O 1
ATOM 649 N N . ARG A 1 83 ? -12.885 2.245 6.920 1.00 96.38 83 ARG A N 1
ATOM 650 C CA . ARG A 1 83 ? -14.358 2.286 6.946 1.00 96.38 83 ARG A CA 1
ATOM 651 C C . ARG A 1 83 ? -14.887 3.296 7.961 1.00 96.38 83 ARG A C 1
ATOM 653 O O . ARG A 1 83 ? -15.812 4.032 7.637 1.00 96.38 83 ARG A O 1
ATOM 660 N N . THR A 1 84 ? -14.289 3.359 9.148 1.00 96.88 84 THR A N 1
ATOM 661 C CA . THR A 1 84 ? -14.689 4.288 10.213 1.00 96.88 84 THR A CA 1
ATOM 662 C C . THR A 1 84 ? -14.492 5.740 9.789 1.00 96.88 84 THR A C 1
ATOM 664 O O . THR A 1 84 ? -15.414 6.540 9.914 1.00 96.88 84 THR A O 1
ATOM 667 N N . ILE A 1 85 ? -13.324 6.080 9.234 1.00 95.69 85 ILE A N 1
ATOM 668 C CA . ILE A 1 85 ? -13.040 7.449 8.778 1.00 95.69 85 ILE A CA 1
ATOM 669 C C . ILE A 1 85 ? -13.899 7.808 7.561 1.00 95.69 85 ILE A C 1
ATOM 671 O O . ILE A 1 85 ? -14.423 8.917 7.486 1.00 95.69 85 ILE A O 1
ATOM 675 N N . ALA A 1 86 ? -14.064 6.884 6.612 1.00 95.00 86 ALA A N 1
ATOM 676 C CA . ALA A 1 86 ? -14.857 7.136 5.414 1.00 95.00 86 ALA A CA 1
ATOM 677 C C . ALA A 1 86 ? -16.342 7.365 5.725 1.00 95.00 86 ALA A C 1
ATOM 679 O O . ALA A 1 86 ? -16.970 8.202 5.082 1.00 95.00 86 ALA A O 1
ATOM 680 N N . ALA A 1 87 ? -16.890 6.667 6.724 1.00 96.31 87 ALA A N 1
ATOM 681 C CA . ALA A 1 87 ? -18.283 6.817 7.128 1.00 96.31 87 ALA A CA 1
ATOM 682 C C . ALA A 1 87 ? -18.578 8.144 7.852 1.00 96.31 87 ALA A C 1
ATOM 684 O O . ALA A 1 87 ? -19.740 8.542 7.906 1.00 96.31 87 ALA A O 1
ATOM 685 N N . ASP A 1 88 ? -17.570 8.834 8.401 1.00 96.69 88 ASP A N 1
ATOM 686 C CA . ASP A 1 88 ? -17.770 10.109 9.097 1.00 96.69 88 ASP A CA 1
ATOM 687 C C . ASP A 1 88 ? -18.194 11.215 8.105 1.00 96.69 88 ASP A C 1
ATOM 689 O O . ASP A 1 88 ? -17.419 11.547 7.198 1.00 96.69 88 ASP A O 1
ATOM 693 N N . PRO A 1 89 ? -19.380 11.838 8.274 1.00 94.69 89 PRO A N 1
ATOM 694 C CA . PRO A 1 89 ? -19.852 12.932 7.422 1.00 94.69 89 PRO A CA 1
ATOM 695 C C . PRO A 1 89 ? -18.968 14.186 7.430 1.00 94.69 89 PRO A C 1
ATOM 697 O O . PRO A 1 89 ? -19.061 14.996 6.511 1.00 94.69 89 PRO A O 1
ATOM 700 N N . LYS A 1 90 ? -18.123 14.381 8.452 1.00 95.25 90 LYS A N 1
ATOM 701 C CA . LYS A 1 90 ? -17.135 15.477 8.487 1.00 95.25 90 LYS A CA 1
ATOM 702 C C . LYS A 1 90 ? -15.939 15.221 7.571 1.00 95.25 90 LYS A C 1
ATOM 704 O O . LYS A 1 90 ? -15.176 16.147 7.298 1.00 95.25 90 LYS A O 1
ATOM 709 N N . HIS A 1 91 ? -15.756 13.973 7.151 1.00 89.94 91 HIS A N 1
ATOM 710 C CA . HIS A 1 91 ? -14.710 13.543 6.239 1.00 89.94 91 HIS A CA 1
ATOM 711 C C . HIS A 1 91 ? -15.323 13.210 4.876 1.00 89.94 91 HIS A C 1
ATOM 713 O O . HIS A 1 91 ? -15.606 14.126 4.110 1.00 89.94 91 HIS A O 1
ATOM 719 N N . LEU A 1 92 ? -15.516 11.925 4.561 1.00 91.50 92 LEU A N 1
ATOM 720 C CA . LEU A 1 92 ? -16.041 11.495 3.262 1.00 91.50 92 LEU A CA 1
ATOM 721 C C . LEU A 1 92 ? -17.556 11.236 3.291 1.00 91.50 92 LEU A C 1
ATOM 723 O O . LEU A 1 92 ? -18.220 11.423 2.276 1.00 91.50 92 LEU A O 1
ATOM 727 N N . GLY A 1 93 ? -18.110 10.810 4.432 1.00 94.44 93 GLY A N 1
ATOM 728 C CA . GLY A 1 93 ? -19.531 10.480 4.581 1.00 94.44 93 GLY A CA 1
ATOM 729 C C . GLY A 1 93 ? -20.031 9.368 3.650 1.00 94.44 93 GLY A C 1
ATOM 730 O O . GLY A 1 93 ? -21.197 9.387 3.261 1.00 94.44 93 GLY A O 1
ATOM 731 N N . ALA A 1 94 ? -19.172 8.422 3.259 1.00 92.19 94 ALA A N 1
ATOM 732 C CA . ALA A 1 94 ? -19.484 7.403 2.260 1.00 92.19 94 ALA A CA 1
ATOM 733 C C . ALA A 1 94 ? -19.048 5.996 2.682 1.00 92.19 94 ALA A C 1
ATOM 735 O O . ALA A 1 94 ? -18.093 5.797 3.434 1.00 92.19 94 ALA A O 1
ATOM 736 N N . GLN A 1 95 ? -19.723 4.992 2.120 1.00 92.94 95 GLN A N 1
ATOM 737 C CA . GLN A 1 95 ? -19.270 3.609 2.188 1.00 92.94 95 GLN A CA 1
ATOM 738 C C . GLN A 1 95 ? -18.237 3.355 1.087 1.00 92.94 95 GLN A C 1
ATOM 740 O O . GLN A 1 95 ? -18.515 3.561 -0.092 1.00 92.94 95 GLN A O 1
ATOM 745 N N . ILE A 1 96 ? -17.053 2.878 1.472 1.00 92.62 96 ILE A N 1
ATOM 746 C CA . ILE A 1 96 ? -15.943 2.621 0.546 1.00 92.62 96 ILE A CA 1
ATOM 747 C C . ILE A 1 96 ? -15.667 1.125 0.377 1.00 92.62 96 ILE A C 1
ATOM 749 O O . ILE A 1 96 ? -15.889 0.322 1.285 1.00 92.62 96 ILE A O 1
ATOM 753 N N . GLY A 1 97 ? -15.118 0.769 -0.784 1.00 90.69 97 GLY A N 1
ATOM 754 C CA . GLY A 1 97 ? -14.394 -0.482 -0.994 1.00 90.69 97 GLY A CA 1
ATOM 755 C C . GLY A 1 97 ? -12.887 -0.238 -0.911 1.00 90.69 97 GLY A C 1
ATOM 756 O O . GLY A 1 97 ? -12.409 0.821 -1.311 1.00 90.69 97 GLY A O 1
ATOM 757 N N . ALA A 1 98 ? -12.129 -1.211 -0.406 1.00 92.69 98 ALA A N 1
ATOM 758 C CA . ALA A 1 98 ? -10.672 -1.136 -0.345 1.00 92.69 98 ALA A CA 1
ATOM 759 C C . ALA A 1 98 ? -10.042 -2.460 -0.787 1.00 92.69 98 ALA A C 1
ATOM 761 O O . ALA A 1 98 ? -10.503 -3.534 -0.407 1.00 92.69 98 ALA A O 1
ATOM 762 N N . THR A 1 99 ? -8.958 -2.370 -1.558 1.00 92.44 99 THR A N 1
ATOM 763 C CA . THR A 1 99 ? -8.057 -3.498 -1.825 1.00 92.44 99 THR A CA 1
ATOM 764 C C . THR A 1 99 ? -6.788 -3.278 -1.021 1.00 92.44 99 THR A C 1
ATOM 766 O O . THR A 1 99 ? -6.132 -2.249 -1.177 1.00 92.44 99 THR A O 1
ATOM 769 N N . LEU A 1 100 ? -6.445 -4.228 -0.154 1.00 94.94 100 LEU A N 1
ATOM 770 C CA . LEU A 1 100 ? -5.269 -4.126 0.702 1.00 94.94 100 LEU A CA 1
ATOM 771 C C . LEU A 1 100 ? -4.167 -5.048 0.182 1.00 94.94 100 LEU A C 1
ATOM 773 O O . LEU A 1 100 ? -4.395 -6.228 -0.073 1.00 94.94 100 LEU A O 1
ATOM 777 N N . VAL A 1 101 ? -2.954 -4.509 0.059 1.00 94.44 101 VAL A N 1
ATOM 778 C CA . VAL A 1 101 ? -1.766 -5.251 -0.376 1.00 94.44 101 VAL A CA 1
ATOM 779 C C . VAL A 1 101 ? -0.667 -5.059 0.658 1.00 94.44 101 VAL A C 1
ATOM 781 O O . VAL A 1 101 ? -0.359 -3.936 1.052 1.00 94.44 101 VAL A O 1
ATOM 784 N N . LEU A 1 102 ? -0.052 -6.159 1.092 1.00 92.50 102 LEU A N 1
ATOM 785 C CA . LEU A 1 102 ? 1.057 -6.126 2.040 1.00 92.50 102 LEU A CA 1
ATOM 786 C C . LEU A 1 102 ? 2.395 -6.184 1.303 1.00 92.50 102 LEU A C 1
ATOM 788 O O . LEU A 1 102 ? 2.672 -7.132 0.570 1.00 92.50 102 LEU A O 1
ATOM 792 N N . THR A 1 103 ? 3.265 -5.211 1.576 1.00 88.88 103 THR A N 1
ATOM 793 C CA . THR A 1 103 ? 4.670 -5.248 1.151 1.00 88.88 103 THR A CA 1
ATOM 794 C C . THR A 1 103 ? 5.558 -5.510 2.363 1.00 88.88 103 THR A C 1
ATOM 796 O O . THR A 1 103 ? 5.728 -4.643 3.216 1.00 88.88 103 THR A O 1
ATOM 799 N N . ALA A 1 104 ? 6.147 -6.704 2.445 1.00 80.94 104 ALA A N 1
ATOM 800 C CA . ALA A 1 104 ? 7.093 -7.055 3.501 1.00 80.94 104 ALA A CA 1
ATOM 801 C C . ALA A 1 104 ? 8.533 -6.963 2.976 1.00 80.94 104 ALA A C 1
ATOM 803 O O . ALA A 1 104 ? 9.012 -7.850 2.268 1.00 80.94 104 ALA A O 1
ATOM 804 N N . ILE A 1 105 ? 9.246 -5.896 3.343 1.00 71.19 105 ILE A N 1
ATOM 805 C CA . ILE A 1 105 ? 10.680 -5.783 3.062 1.00 71.19 105 ILE A CA 1
ATOM 806 C C . ILE A 1 105 ? 11.424 -6.557 4.149 1.00 71.19 105 ILE A C 1
ATOM 808 O O . ILE A 1 105 ? 11.392 -6.186 5.323 1.00 71.19 105 ILE A O 1
ATOM 812 N N . LYS A 1 106 ? 12.122 -7.633 3.769 1.00 62.28 106 LYS A N 1
ATOM 813 C CA . LYS A 1 106 ? 13.113 -8.251 4.655 1.00 62.28 106 LYS A CA 1
ATOM 814 C C . LYS A 1 106 ? 14.237 -7.241 4.859 1.00 62.28 106 LYS A C 1
ATOM 816 O O . LYS A 1 106 ? 15.125 -7.120 4.019 1.00 62.28 106 LYS A O 1
ATOM 821 N N . LEU A 1 107 ? 14.209 -6.528 5.980 1.00 57.53 107 LEU A N 1
ATOM 822 C CA . LEU A 1 107 ? 15.404 -5.880 6.498 1.00 57.53 107 LEU A CA 1
ATOM 823 C C . LEU A 1 107 ? 16.376 -7.012 6.829 1.00 57.53 107 LEU A C 1
ATOM 825 O O . LEU A 1 107 ? 16.256 -7.669 7.862 1.00 57.53 107 LEU A O 1
ATOM 829 N N . SER A 1 108 ? 17.289 -7.300 5.900 1.00 53.00 108 SER A N 1
ATOM 830 C CA . SER A 1 108 ? 18.480 -8.086 6.192 1.00 53.00 108 SER A CA 1
ATOM 831 C C . SER A 1 108 ? 19.100 -7.458 7.429 1.00 53.00 108 SER A C 1
ATOM 833 O O . SER A 1 108 ? 19.607 -6.338 7.350 1.00 53.00 108 SER A O 1
ATOM 835 N N . ARG A 1 109 ? 19.029 -8.148 8.571 1.00 52.22 109 ARG A N 1
ATOM 836 C CA . ARG A 1 109 ? 19.873 -7.826 9.715 1.00 52.22 109 ARG A CA 1
ATOM 837 C C . ARG A 1 109 ? 21.304 -7.932 9.198 1.00 52.22 109 ARG A C 1
ATOM 839 O O . ARG A 1 109 ? 21.813 -9.034 9.036 1.00 52.22 109 ARG A O 1
ATOM 846 N N . LYS A 1 110 ? 21.912 -6.798 8.850 1.00 42.69 110 LYS A N 1
ATOM 847 C CA . LYS A 1 110 ? 23.366 -6.691 8.829 1.00 42.69 110 LYS A CA 1
ATOM 848 C C . LYS A 1 110 ? 23.775 -6.828 10.294 1.00 42.69 110 LYS A C 1
ATOM 850 O O . LYS A 1 110 ? 23.658 -5.865 11.046 1.00 42.69 110 LYS A O 1
ATOM 855 N N . ILE A 1 111 ? 24.056 -8.063 10.697 1.00 40.84 111 ILE A N 1
ATOM 856 C CA . ILE A 1 111 ? 24.936 -8.362 11.825 1.00 40.84 111 ILE A CA 1
ATOM 857 C C . ILE A 1 111 ? 26.330 -8.438 11.219 1.00 40.84 111 ILE A C 1
ATOM 859 O O . ILE A 1 111 ? 26.438 -9.076 10.145 1.00 40.84 111 ILE A O 1
#

pLDDT: mean 87.49, std 10.47, range [40.84, 97.38]

Sequence (111 aa):
GHVLHCPACEHDEVAYNSCRNRHCPKCQASAAKRWLEARQADLLPVEYYHVVFTLPAPISAIAYTNKAVIYNLLFEIAAETLRTIAADPKHLGAQIGATLVLTAIKLSRKI

Secondary structure (DSSP, 8-state):
-EEEE-TTT--EEEEPPP---TT-TTTTHHHHHHHHHHHHTTS-SS------PPPPHHHHHHHTTSHHHHHHHHHHHHHHHHHHHHH-TTTT-S-----------------